Protein AF-A0A1M6XA17-F1 (afdb_monomer_lite)

Foldseek 3Di:
DDFDPVLVVVLVCLVVVLVVCCVVPVDPVSNVVSVVVSVVSVVVSVVCVVVVDPPPPVPPDDPVPDPPPPDPPPDD

pLDDT: mean 80.91, std 15.52, range [43.62, 97.06]

Organism: NCBI:txid1005926

Secondary structure (DSSP, 8-state):
----HHHHHHHHHHHHHHHHHHHHH--HHHHHHHHHHHHHHHHHHHHHHHS--------SS-GGG------S----

Structure (mmCIF, N/CA/C/O backbone):
data_AF-A0A1M6XA17-F1
#
_entry.id   AF-A0A1M6XA17-F1
#
loop_
_atom_site.group_PDB
_atom_site.id
_atom_site.type_symbol
_atom_site.label_atom_id
_atom_site.label_alt_id
_atom_site.label_comp_id
_atom_site.label_asym_id
_atom_site.label_entity_id
_atom_site.label_seq_id
_atom_site.pdbx_PDB_ins_code
_atom_site.Cartn_x
_atom_site.Cartn_y
_atom_site.Cartn_z
_atom_site.occupancy
_atom_site.B_iso_or_equiv
_atom_site.auth_seq_id
_atom_site.auth_comp_id
_atom_site.auth_asym_id
_atom_site.auth_atom_id
_atom_site.pdbx_PDB_model_num
ATOM 1 N N . MET A 1 1 ? -11.385 9.782 8.192 1.00 57.59 1 MET A N 1
ATOM 2 C CA . MET A 1 1 ? -10.669 9.773 6.898 1.00 57.59 1 MET A CA 1
ATOM 3 C C . MET A 1 1 ? -9.275 9.220 7.160 1.00 57.59 1 MET A C 1
ATOM 5 O O . MET A 1 1 ? -8.383 9.980 7.491 1.00 57.59 1 MET A O 1
ATOM 9 N N . GLY A 1 2 ? -9.106 7.902 7.163 1.00 68.69 2 GLY A N 1
ATOM 10 C CA . GLY A 1 2 ? -7.824 7.291 7.516 1.00 68.69 2 GLY A CA 1
ATOM 11 C C . GLY A 1 2 ? -7.926 5.777 7.468 1.00 68.69 2 GLY A C 1
ATOM 12 O O . GLY A 1 2 ? -8.981 5.224 7.784 1.00 68.69 2 GLY A O 1
ATOM 13 N N . LEU A 1 3 ? -6.863 5.122 7.010 1.00 79.81 3 LEU A N 1
ATOM 14 C CA . LEU A 1 3 ? -6.755 3.671 7.086 1.00 79.81 3 LEU A CA 1
ATOM 15 C C . LEU A 1 3 ? -6.464 3.278 8.550 1.00 79.81 3 LEU A C 1
ATOM 17 O O . LEU A 1 3 ? -5.731 3.996 9.231 1.00 79.81 3 LEU A O 1
ATOM 21 N N . PRO A 1 4 ? -6.994 2.144 9.041 1.00 87.12 4 PRO A N 1
ATOM 22 C CA . PRO A 1 4 ? -6.516 1.491 10.254 1.00 87.12 4 PRO A CA 1
ATOM 23 C C . PRO A 1 4 ? -4.992 1.356 10.230 1.00 87.12 4 PRO A C 1
ATOM 25 O O . PRO A 1 4 ? -4.413 1.155 9.162 1.00 87.12 4 PRO A O 1
ATOM 28 N N . ILE A 1 5 ? -4.348 1.413 11.396 1.00 89.00 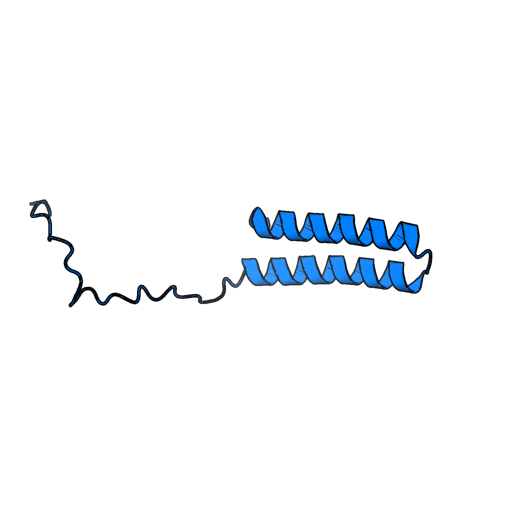5 ILE A N 1
ATOM 29 C CA . ILE A 1 5 ? -2.882 1.483 11.502 1.00 89.00 5 ILE A CA 1
ATOM 30 C C . ILE A 1 5 ? -2.164 0.328 10.780 1.00 89.00 5 ILE A C 1
ATOM 32 O O . ILE A 1 5 ? -1.120 0.531 10.168 1.00 89.00 5 ILE A O 1
ATOM 36 N N . SER A 1 6 ? -2.773 -0.860 10.759 1.00 90.25 6 SER A N 1
ATOM 37 C CA . SER A 1 6 ? -2.285 -2.031 10.025 1.00 90.25 6 SER A CA 1
ATOM 38 C C . SER A 1 6 ? -2.347 -1.855 8.505 1.00 90.25 6 SER A C 1
ATOM 40 O O . SER A 1 6 ? -1.377 -2.134 7.807 1.00 90.25 6 SER A O 1
ATOM 42 N N . LEU A 1 7 ? -3.470 -1.359 7.980 1.00 90.75 7 LEU A N 1
ATOM 43 C CA . LEU A 1 7 ? -3.647 -1.107 6.548 1.00 90.75 7 LEU A CA 1
ATOM 44 C C . LEU A 1 7 ? -2.787 0.071 6.076 1.00 90.75 7 LEU A C 1
ATOM 46 O O . LEU A 1 7 ? -2.271 0.053 4.962 1.00 90.75 7 LEU A O 1
ATOM 50 N N . PHE A 1 8 ? -2.586 1.070 6.934 1.00 92.00 8 PHE A N 1
ATOM 51 C CA . PHE A 1 8 ? -1.633 2.145 6.684 1.00 92.00 8 PHE A CA 1
ATOM 52 C C . PHE A 1 8 ? -0.198 1.611 6.582 1.00 92.00 8 PHE A C 1
ATOM 54 O O . PHE A 1 8 ? 0.497 1.921 5.617 1.00 92.00 8 PHE A O 1
ATOM 61 N N . ALA A 1 9 ? 0.227 0.759 7.520 1.00 94.19 9 ALA A N 1
ATOM 62 C CA . ALA A 1 9 ? 1.546 0.134 7.467 1.00 94.19 9 ALA A CA 1
ATOM 63 C C . ALA A 1 9 ? 1.732 -0.695 6.184 1.00 94.19 9 ALA A C 1
ATOM 65 O O . ALA A 1 9 ? 2.770 -0.586 5.535 1.00 94.19 9 ALA A O 1
ATOM 66 N N . LEU A 1 10 ? 0.708 -1.449 5.765 1.00 94.12 10 LEU A N 1
ATOM 67 C CA . LEU A 1 10 ? 0.733 -2.200 4.506 1.00 94.12 10 LEU A CA 1
ATOM 68 C C . LEU A 1 10 ? 0.943 -1.281 3.290 1.00 94.12 10 LEU A C 1
ATOM 70 O O . LEU A 1 10 ? 1.770 -1.583 2.430 1.00 94.12 10 LEU A O 1
ATOM 74 N N . GLN A 1 11 ? 0.246 -0.140 3.242 1.00 95.38 11 GLN A N 1
ATOM 75 C CA . GLN A 1 11 ? 0.437 0.851 2.181 1.00 95.38 11 GLN A CA 1
ATOM 76 C C . GLN A 1 11 ? 1.864 1.420 2.190 1.00 95.38 11 GLN A C 1
ATOM 78 O O . GLN A 1 11 ? 2.481 1.532 1.134 1.00 95.38 11 GLN A O 1
ATOM 83 N N . MET A 1 12 ? 2.412 1.746 3.363 1.00 96.62 12 MET A N 1
ATOM 84 C CA . MET A 1 12 ? 3.776 2.277 3.482 1.00 96.62 12 MET A CA 1
ATOM 85 C C . MET A 1 12 ? 4.832 1.266 3.024 1.00 96.62 12 MET A C 1
ATOM 87 O O . MET A 1 12 ? 5.758 1.633 2.302 1.00 96.62 12 MET A O 1
ATOM 91 N N . VAL A 1 13 ? 4.670 -0.012 3.378 1.00 97.06 13 VAL A N 1
ATOM 92 C CA . VAL A 1 13 ? 5.562 -1.091 2.923 1.00 97.06 13 VAL A CA 1
ATOM 93 C C . VAL A 1 13 ? 5.486 -1.261 1.405 1.00 97.06 13 VAL A C 1
ATOM 95 O O . VAL A 1 13 ? 6.528 -1.384 0.766 1.00 97.06 13 VAL A O 1
ATOM 98 N N . SER A 1 14 ? 4.286 -1.205 0.816 1.00 96.50 14 SER A N 1
ATOM 99 C CA . SER A 1 14 ? 4.115 -1.229 -0.643 1.00 96.50 14 SER A CA 1
ATOM 100 C C . SER A 1 14 ? 4.865 -0.080 -1.318 1.00 96.50 14 SER A C 1
ATOM 102 O O . SER A 1 14 ? 5.612 -0.322 -2.263 1.00 96.50 14 SER A O 1
ATOM 104 N N . VAL A 1 15 ? 4.731 1.151 -0.809 1.00 96.38 15 VAL A N 1
ATOM 105 C CA . VAL A 1 15 ? 5.410 2.334 -1.365 1.00 96.38 15 VAL A CA 1
ATOM 106 C C . VAL A 1 15 ? 6.929 2.171 -1.300 1.00 96.38 15 VAL A C 1
ATOM 108 O O . VAL A 1 15 ? 7.605 2.305 -2.321 1.00 96.38 15 VAL A O 1
ATOM 111 N N . ILE A 1 16 ? 7.468 1.821 -0.130 1.00 97.06 16 ILE A N 1
ATOM 112 C CA . ILE A 1 16 ? 8.916 1.647 0.064 1.00 97.06 16 ILE A CA 1
ATOM 113 C C . ILE A 1 16 ? 9.452 0.505 -0.811 1.00 97.06 16 ILE A C 1
ATOM 115 O O . ILE A 1 16 ? 10.466 0.672 -1.487 1.00 97.06 16 ILE A O 1
ATOM 119 N N . GLY A 1 17 ? 8.752 -0.631 -0.859 1.00 96.06 17 GLY A N 1
ATOM 120 C CA . GLY A 1 17 ? 9.120 -1.764 -1.709 1.00 96.06 17 GLY A CA 1
ATOM 121 C C . GLY A 1 17 ? 9.087 -1.412 -3.196 1.00 96.06 17 GLY A C 1
ATOM 122 O O . GLY A 1 17 ? 10.015 -1.738 -3.930 1.00 96.06 17 GLY A O 1
ATOM 123 N N . SER A 1 18 ? 8.067 -0.681 -3.647 1.00 95.06 18 SER A N 1
ATOM 124 C CA . SER A 1 18 ? 8.004 -0.219 -5.035 1.00 95.06 18 SER A CA 1
ATOM 125 C C . SER A 1 18 ? 9.127 0.757 -5.383 1.00 95.06 18 SER A C 1
ATOM 127 O O . SER A 1 18 ? 9.694 0.657 -6.468 1.00 95.06 18 SER A O 1
ATOM 129 N N . LEU A 1 19 ? 9.518 1.636 -4.457 1.00 93.75 19 LEU A N 1
ATOM 130 C CA . LEU A 1 19 ? 10.665 2.520 -4.650 1.00 93.75 19 LEU A CA 1
ATOM 131 C C . LEU A 1 19 ? 11.964 1.717 -4.808 1.00 93.75 19 LEU A C 1
ATOM 133 O O . LEU A 1 19 ? 12.738 2.000 -5.720 1.00 93.75 19 LEU A O 1
ATOM 137 N N . LEU A 1 20 ? 12.157 0.677 -3.988 1.00 94.88 20 LEU A N 1
ATOM 138 C CA . LEU A 1 20 ? 13.295 -0.241 -4.091 1.00 94.88 20 LEU A CA 1
ATOM 139 C C . LEU A 1 20 ? 13.356 -0.920 -5.471 1.00 94.88 20 LEU A C 1
ATOM 141 O O . LEU A 1 20 ? 14.416 -0.994 -6.084 1.00 94.88 20 LEU A O 1
ATOM 145 N N . VAL A 1 21 ? 12.221 -1.381 -5.999 1.00 94.06 21 VAL A N 1
ATOM 146 C CA . VAL A 1 21 ? 12.175 -2.008 -7.332 1.00 94.06 21 VAL A CA 1
ATOM 147 C C . VAL A 1 21 ? 12.487 -0.998 -8.438 1.00 94.06 21 VAL A C 1
ATOM 149 O O . VAL A 1 21 ? 13.232 -1.315 -9.366 1.00 94.06 21 VAL A O 1
ATOM 152 N N . ILE A 1 22 ? 11.959 0.225 -8.338 1.00 93.19 22 ILE A N 1
ATOM 153 C CA . ILE A 1 22 ? 12.193 1.289 -9.325 1.00 93.19 22 ILE A CA 1
ATOM 154 C C . ILE A 1 22 ? 13.687 1.600 -9.453 1.00 93.19 22 ILE A C 1
ATOM 156 O O . ILE A 1 22 ? 14.192 1.666 -10.576 1.00 93.19 22 ILE A O 1
ATOM 160 N N . ILE A 1 23 ? 14.395 1.737 -8.326 1.00 93.38 23 ILE A N 1
ATOM 161 C CA . ILE A 1 23 ? 15.824 2.082 -8.334 1.00 93.38 23 ILE A CA 1
ATOM 162 C C . ILE A 1 23 ? 16.725 0.956 -8.857 1.00 93.38 23 ILE A C 1
ATOM 164 O O . ILE A 1 23 ? 17.816 1.251 -9.322 1.00 93.38 23 ILE A O 1
ATOM 168 N N . PHE A 1 24 ? 16.304 -0.313 -8.802 1.00 91.25 24 PHE A N 1
ATOM 169 C CA . PHE A 1 24 ? 17.097 -1.432 -9.334 1.00 91.25 24 PHE A CA 1
ATOM 170 C C . PHE A 1 24 ? 16.734 -1.814 -10.773 1.00 91.25 24 PHE A C 1
ATOM 172 O O . PHE A 1 24 ? 17.567 -2.368 -11.485 1.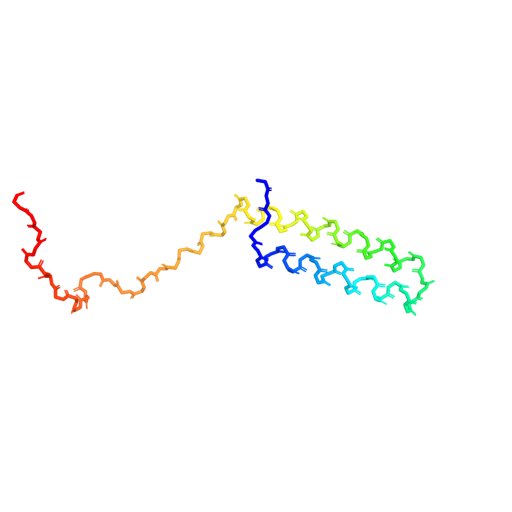00 91.25 24 PHE A O 1
ATOM 179 N N . SER A 1 25 ? 15.504 -1.542 -11.215 1.00 87.75 25 SER A N 1
ATOM 180 C CA . SER A 1 25 ? 15.019 -1.998 -12.521 1.00 87.75 25 SER A CA 1
ATOM 181 C C . SER A 1 25 ? 15.228 -0.990 -13.658 1.00 87.75 25 SER A C 1
ATOM 183 O O . SER A 1 25 ? 15.371 -1.423 -14.797 1.00 87.75 25 SER A O 1
ATOM 185 N N . PHE A 1 26 ? 15.210 0.325 -13.392 1.00 78.00 26 PHE A N 1
ATOM 186 C CA . PHE A 1 26 ? 15.377 1.409 -14.386 1.00 78.00 26 PHE A CA 1
ATOM 187 C C . PHE A 1 26 ? 14.527 1.309 -15.678 1.00 78.00 26 PHE A C 1
ATOM 189 O O . PHE A 1 26 ? 14.840 1.937 -16.686 1.00 78.00 26 PHE A O 1
ATOM 196 N N . HIS A 1 27 ? 13.413 0.572 -15.668 1.00 89.25 27 HIS A N 1
ATOM 197 C CA . HIS A 1 27 ? 12.520 0.445 -16.822 1.00 89.25 27 HIS A CA 1
ATOM 198 C C . HIS A 1 27 ? 11.266 1.316 -16.655 1.00 89.25 27 HIS A C 1
ATOM 200 O O . HIS A 1 27 ? 10.502 1.130 -15.705 1.00 89.25 27 HIS A O 1
ATOM 206 N N . LEU A 1 28 ? 10.990 2.220 -17.606 1.00 89.44 28 LEU A N 1
ATOM 207 C CA . LEU A 1 28 ? 9.850 3.155 -17.533 1.00 89.44 28 LEU A CA 1
ATOM 208 C C . LEU A 1 28 ? 8.499 2.450 -17.331 1.00 89.44 28 LEU A C 1
ATOM 210 O O . LEU A 1 28 ? 7.673 2.911 -16.545 1.00 89.44 28 LEU A O 1
ATOM 214 N N . GLY A 1 29 ? 8.286 1.299 -17.976 1.00 92.69 29 GLY A N 1
ATOM 215 C CA . GLY A 1 29 ? 7.055 0.519 -17.798 1.00 92.69 29 GLY A CA 1
ATOM 216 C C . GLY A 1 29 ? 6.864 -0.007 -16.370 1.00 92.69 29 GLY A C 1
ATOM 217 O O . GLY A 1 29 ? 5.740 -0.045 -15.873 1.00 92.69 29 GLY A O 1
ATOM 218 N N . VAL A 1 30 ? 7.957 -0.351 -15.680 1.00 92.38 30 VAL A N 1
ATOM 219 C CA . VAL A 1 30 ? 7.918 -0.830 -14.288 1.00 92.38 30 VAL A CA 1
ATOM 220 C C . VAL A 1 30 ? 7.564 0.322 -13.350 1.00 92.38 30 VAL A C 1
ATOM 222 O O . VAL A 1 30 ? 6.749 0.147 -12.448 1.00 92.38 30 VAL A O 1
ATOM 225 N N . ILE A 1 31 ? 8.096 1.519 -13.614 1.00 93.25 31 ILE A N 1
ATOM 226 C CA . ILE A 1 31 ? 7.787 2.736 -12.852 1.00 93.25 31 ILE A CA 1
ATOM 227 C C . ILE A 1 31 ? 6.292 3.053 -12.934 1.00 93.25 31 ILE A C 1
ATOM 229 O O . ILE A 1 31 ? 5.627 3.171 -11.905 1.00 93.25 31 ILE A O 1
ATOM 233 N N . VAL A 1 32 ? 5.744 3.140 -14.149 1.00 94.81 32 VAL A N 1
ATOM 234 C CA . VAL A 1 32 ? 4.320 3.450 -14.355 1.00 94.81 32 VAL A CA 1
ATOM 235 C C . VAL A 1 32 ? 3.428 2.377 -13.724 1.00 94.81 32 VAL A C 1
ATOM 237 O O . VAL A 1 32 ? 2.470 2.709 -13.024 1.00 94.81 32 VAL A O 1
ATOM 240 N N . GLY A 1 33 ? 3.765 1.097 -13.909 1.00 95.31 33 GLY A N 1
ATOM 241 C CA . GLY A 1 33 ? 3.019 -0.015 -13.320 1.00 95.31 33 GLY A CA 1
ATOM 242 C C . GLY A 1 33 ? 2.997 0.022 -11.789 1.00 95.31 33 GLY A C 1
ATOM 243 O O . GLY A 1 33 ? 1.935 -0.128 -11.187 1.00 95.31 33 GLY A O 1
ATOM 244 N N . LEU A 1 34 ? 4.138 0.284 -11.150 1.00 95.00 34 LEU A N 1
ATOM 245 C CA . LEU A 1 34 ? 4.250 0.352 -9.689 1.00 95.00 34 LEU A CA 1
ATOM 246 C C . LEU A 1 34 ? 3.544 1.571 -9.080 1.00 95.00 34 LEU A C 1
ATOM 248 O O . LEU A 1 34 ? 2.980 1.470 -7.985 1.00 95.00 34 LEU A O 1
ATOM 252 N N . LEU A 1 35 ? 3.538 2.707 -9.783 1.00 94.00 35 LEU A N 1
ATOM 253 C CA . LEU A 1 35 ? 2.775 3.888 -9.374 1.00 94.00 35 LEU A CA 1
ATOM 254 C C . LEU A 1 35 ? 1.266 3.621 -9.439 1.00 94.00 35 LEU A C 1
ATOM 256 O O . LEU A 1 35 ? 0.553 3.874 -8.464 1.00 94.00 35 LEU A O 1
ATOM 260 N N . LEU A 1 36 ? 0.789 3.045 -10.549 1.00 96.88 36 LEU A N 1
ATOM 261 C CA . LEU A 1 36 ? -0.611 2.638 -10.694 1.00 96.88 36 LEU A CA 1
ATOM 262 C C . LEU A 1 36 ? -1.004 1.604 -9.636 1.00 96.88 36 LEU A C 1
ATOM 264 O O . LEU A 1 36 ? -2.063 1.730 -9.022 1.00 96.88 36 LEU A O 1
ATOM 268 N N . PHE A 1 37 ? -0.140 0.622 -9.375 1.00 96.50 37 PHE A N 1
ATOM 269 C CA . PHE A 1 37 ? -0.362 -0.389 -8.347 1.00 96.50 37 PHE A CA 1
ATOM 270 C C . PHE A 1 37 ? -0.549 0.235 -6.959 1.00 96.50 37 PHE A C 1
ATOM 272 O O . PHE A 1 37 ? -1.526 -0.080 -6.284 1.00 96.50 37 PHE A O 1
ATOM 279 N N . ASN A 1 38 ? 0.317 1.167 -6.547 1.00 96.50 38 ASN A N 1
ATOM 280 C CA . ASN A 1 38 ? 0.178 1.829 -5.245 1.00 96.50 38 ASN A CA 1
ATOM 281 C C . ASN A 1 38 ? -1.106 2.661 -5.132 1.00 96.50 38 ASN A C 1
ATOM 283 O O . ASN A 1 38 ? -1.732 2.665 -4.068 1.0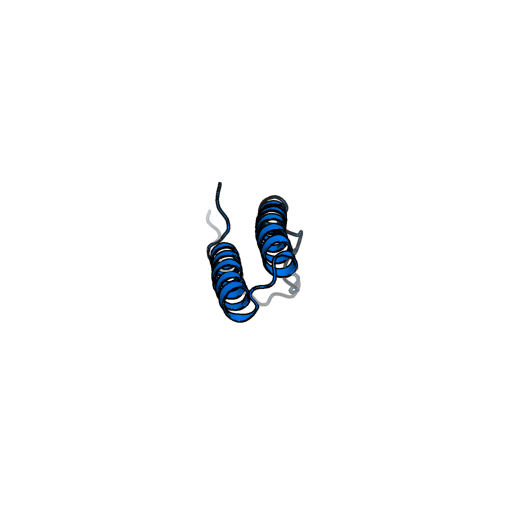0 96.50 38 ASN A O 1
ATOM 287 N N . ALA A 1 39 ? -1.514 3.341 -6.208 1.00 95.19 39 ALA A N 1
ATOM 288 C CA . ALA A 1 39 ? -2.760 4.106 -6.241 1.00 95.19 39 ALA A CA 1
ATOM 289 C C . ALA A 1 39 ? -3.995 3.192 -6.148 1.00 95.19 39 ALA A C 1
ATOM 291 O O . ALA A 1 39 ? -4.914 3.456 -5.366 1.00 95.19 39 ALA A O 1
ATOM 292 N N . LEU A 1 40 ? -3.997 2.089 -6.904 1.00 96.31 40 LEU A N 1
ATOM 293 C CA . LEU A 1 40 ? -5.056 1.080 -6.863 1.00 96.31 40 LEU A CA 1
ATOM 294 C C . LEU A 1 40 ? -5.137 0.405 -5.495 1.00 96.31 40 LEU A C 1
ATOM 296 O O . LEU A 1 40 ? -6.237 0.258 -4.962 1.00 96.31 40 LEU A O 1
ATOM 300 N N . LEU A 1 41 ? -3.994 0.048 -4.905 1.00 95.00 41 LEU A N 1
ATOM 301 C CA . LEU A 1 41 ? -3.919 -0.547 -3.575 1.00 95.00 41 LEU A CA 1
ATOM 302 C C . LEU A 1 41 ? -4.527 0.393 -2.529 1.00 95.00 41 LEU A C 1
ATOM 304 O O . LEU A 1 41 ? -5.425 -0.013 -1.791 1.00 95.00 41 LEU A O 1
ATOM 308 N N . TYR A 1 42 ? -4.137 1.670 -2.528 1.00 93.31 42 TYR A N 1
ATOM 309 C CA . TYR A 1 42 ? -4.707 2.662 -1.617 1.00 93.31 42 TYR A CA 1
ATOM 310 C C . TYR A 1 42 ? -6.229 2.793 -1.785 1.00 93.31 42 TYR A C 1
ATOM 312 O O . TYR A 1 42 ? -6.976 2.793 -0.800 1.00 93.31 42 TYR A O 1
ATOM 320 N N . GLY A 1 43 ? -6.709 2.849 -3.032 1.00 92.25 43 GLY A N 1
ATOM 321 C CA . GLY A 1 43 ? -8.138 2.901 -3.344 1.00 92.25 43 GLY A CA 1
ATOM 322 C C . GLY A 1 43 ? -8.903 1.662 -2.863 1.00 92.25 43 GLY A C 1
ATOM 323 O O . GLY A 1 43 ? -9.975 1.788 -2.257 1.00 92.25 43 GLY A O 1
ATOM 324 N N . ALA A 1 44 ? -8.342 0.470 -3.078 1.00 91.31 44 ALA A N 1
ATOM 325 C CA . ALA A 1 44 ? -8.918 -0.804 -2.656 1.00 91.31 44 ALA A CA 1
ATOM 326 C C . ALA A 1 44 ? -8.989 -0.918 -1.127 1.00 91.31 44 ALA A C 1
ATOM 328 O O . ALA A 1 44 ? -10.060 -1.201 -0.582 1.00 91.31 44 ALA A O 1
ATOM 329 N N . LEU A 1 45 ? -7.895 -0.602 -0.425 1.00 89.81 45 LEU A N 1
ATOM 330 C CA . LEU A 1 45 ? -7.851 -0.572 1.039 1.00 89.81 45 LEU A CA 1
ATOM 331 C C . LEU A 1 45 ? -8.855 0.445 1.594 1.00 89.81 45 LEU A C 1
ATOM 333 O O . LEU A 1 45 ? -9.597 0.142 2.529 1.00 89.81 45 LEU A O 1
ATOM 337 N N . GLY A 1 46 ? -8.956 1.628 0.984 1.00 89.50 46 GLY A N 1
ATOM 338 C CA . GLY A 1 46 ? -9.952 2.631 1.359 1.00 89.50 46 GLY A CA 1
ATOM 339 C C . GLY A 1 46 ? -11.394 2.135 1.196 1.00 89.50 46 GLY A C 1
ATOM 340 O O . GLY A 1 46 ? -12.254 2.435 2.030 1.00 89.50 46 GLY A O 1
ATOM 341 N N . ARG A 1 47 ? -11.677 1.343 0.154 1.00 86.75 47 ARG A N 1
ATOM 342 C CA . ARG A 1 47 ? -12.988 0.704 -0.052 1.00 86.75 47 ARG A CA 1
ATOM 343 C C . ARG A 1 47 ? -13.259 -0.375 1.002 1.00 86.75 47 ARG A C 1
ATOM 345 O O . ARG A 1 47 ? -14.378 -0.425 1.512 1.00 86.75 47 ARG A O 1
ATOM 352 N N . TRP A 1 48 ? -12.257 -1.184 1.350 1.00 84.12 48 TRP A N 1
ATOM 353 C CA . TRP A 1 48 ? -12.353 -2.228 2.381 1.00 84.12 48 TRP A CA 1
ATOM 354 C C . TRP A 1 48 ? -12.613 -1.666 3.777 1.00 84.12 48 TRP A C 1
ATOM 356 O O . TRP A 1 48 ? -13.417 -2.218 4.519 1.00 84.12 48 TRP A O 1
ATOM 366 N N . VAL A 1 49 ? -12.011 -0.528 4.124 1.00 83.69 49 VAL A N 1
ATOM 367 C CA . VAL A 1 49 ? -12.285 0.144 5.406 1.00 83.69 49 VAL A CA 1
ATOM 368 C C . VAL A 1 49 ? -13.720 0.671 5.469 1.00 83.69 49 VAL A C 1
ATOM 370 O O . VAL A 1 49 ? -14.356 0.615 6.516 1.00 83.69 49 VAL A O 1
ATOM 373 N N . LYS A 1 50 ? -14.249 1.174 4.346 1.00 79.62 50 LYS A N 1
ATOM 374 C CA . LYS A 1 50 ? -15.619 1.712 4.263 1.00 79.62 50 LYS A CA 1
ATOM 375 C C . LYS A 1 50 ? -16.693 0.624 4.249 1.00 79.62 50 LYS A C 1
ATOM 377 O O . LYS A 1 50 ? -17.811 0.872 4.689 1.00 79.62 50 LYS A O 1
ATOM 382 N N . LYS A 1 51 ? -16.373 -0.556 3.719 1.00 75.94 51 LYS A N 1
ATOM 383 C CA . LYS A 1 51 ? -17.223 -1.748 3.760 1.00 75.94 51 LYS A CA 1
ATOM 384 C C . LYS A 1 51 ? -16.497 -2.828 4.555 1.00 75.94 51 LYS A C 1
ATOM 386 O O . LYS A 1 51 ? -15.962 -3.744 3.927 1.00 75.94 51 LYS A O 1
ATOM 391 N N . PRO A 1 52 ? -16.453 -2.724 5.900 1.00 67.38 52 PRO A N 1
ATOM 392 C CA . PRO A 1 52 ? -15.924 -3.807 6.707 1.00 67.38 52 PRO A CA 1
ATOM 393 C C . PRO A 1 52 ? -16.670 -5.066 6.284 1.00 67.38 52 PRO A C 1
ATOM 395 O O . PRO A 1 52 ? -17.905 -5.088 6.268 1.00 67.38 52 PRO A O 1
ATOM 398 N N . PHE A 1 53 ? -15.920 -6.072 5.834 1.00 65.31 53 PHE A N 1
ATOM 399 C CA . PHE A 1 53 ? -16.486 -7.370 5.510 1.00 65.31 53 PHE A CA 1
ATOM 400 C C . PHE A 1 53 ? -17.427 -7.768 6.654 1.00 65.31 53 PHE A C 1
ATOM 402 O O . PHE A 1 53 ? -17.070 -7.551 7.818 1.00 65.31 53 PHE A O 1
ATOM 409 N N . PRO A 1 54 ? -18.603 -8.356 6.378 1.00 61.22 54 PRO A N 1
ATOM 410 C CA . PRO A 1 54 ? -19.418 -8.980 7.405 1.00 61.22 54 PRO A CA 1
ATOM 411 C C . PRO A 1 54 ? -18.715 -10.259 7.878 1.00 61.22 54 PRO A C 1
ATOM 413 O O . PRO A 1 54 ? -19.259 -11.355 7.801 1.00 61.22 54 PRO A O 1
ATOM 416 N N . ILE A 1 55 ? -17.490 -10.135 8.392 1.00 58.59 55 ILE A N 1
ATOM 417 C CA . ILE A 1 55 ? -16.883 -11.121 9.266 1.00 58.59 55 ILE A CA 1
ATOM 418 C C . ILE A 1 55 ? -17.641 -10.950 10.576 1.00 58.59 55 ILE A C 1
ATOM 420 O O . ILE A 1 55 ? -17.170 -10.347 11.541 1.00 58.59 55 ILE A O 1
ATOM 424 N N . LYS A 1 56 ? -18.878 -11.458 10.600 1.00 56.75 56 LYS A N 1
ATOM 425 C CA . LYS A 1 56 ? -19.449 -11.927 11.848 1.00 56.75 56 LYS A CA 1
ATOM 426 C C . LYS A 1 56 ? -18.465 -12.993 12.295 1.00 56.75 56 LYS A C 1
ATOM 428 O O . LYS A 1 56 ? -18.504 -14.115 11.800 1.00 56.75 56 LYS A O 1
ATOM 433 N N . VAL A 1 57 ? -17.557 -12.623 13.197 1.00 59.53 57 VAL A N 1
ATOM 434 C CA . VAL A 1 57 ? -16.930 -13.578 14.104 1.00 59.53 57 VAL A CA 1
ATOM 435 C C . VAL A 1 57 ? -18.109 -14.166 14.856 1.00 59.53 57 VAL A C 1
ATOM 437 O O . VAL A 1 57 ? -18.565 -13.628 15.865 1.00 59.53 57 VAL A O 1
ATOM 440 N N . GLN A 1 58 ? -18.720 -15.183 14.256 1.00 58.00 58 GLN A N 1
ATOM 441 C CA . GLN A 1 58 ? -19.794 -15.931 14.852 1.00 58.00 58 GLN A CA 1
ATOM 442 C C . GLN A 1 58 ? -19.118 -16.526 16.074 1.00 58.00 58 GLN A C 1
ATOM 444 O O . GLN A 1 58 ? -18.250 -17.385 15.954 1.00 58.00 58 GLN A O 1
ATOM 449 N N . ARG A 1 59 ? -19.398 -15.950 17.248 1.00 59.56 59 ARG A N 1
ATOM 450 C CA . ARG A 1 59 ? -19.058 -16.558 18.527 1.00 59.56 59 ARG A CA 1
ATOM 451 C C . ARG A 1 59 ? -19.698 -17.939 18.446 1.00 59.56 59 ARG A C 1
ATOM 453 O O . ARG A 1 59 ? -20.900 -18.066 18.639 1.00 59.56 59 ARG A O 1
ATOM 460 N N . THR A 1 60 ? -18.914 -18.949 18.091 1.00 61.25 60 THR A N 1
ATOM 461 C CA . THR A 1 60 ? -19.338 -20.334 17.847 1.00 61.25 60 THR A CA 1
ATOM 462 C C . THR A 1 60 ? -19.801 -21.0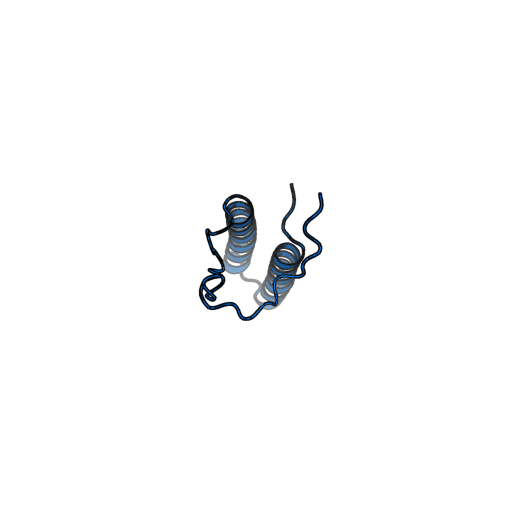34 19.123 1.00 61.25 60 THR A C 1
ATOM 464 O O . THR A 1 60 ? -20.015 -22.238 19.120 1.00 61.25 60 THR A O 1
ATOM 467 N N . PHE A 1 61 ? -20.003 -20.287 20.212 1.00 61.41 61 PHE A N 1
ATOM 468 C CA . PHE A 1 61 ? -20.606 -20.784 21.431 1.00 61.41 61 PHE A CA 1
ATOM 469 C C . PHE A 1 61 ? -22.023 -20.228 21.591 1.00 61.41 61 PHE A C 1
ATOM 471 O O . PHE A 1 61 ? -22.185 -19.067 21.986 1.00 61.41 61 PHE A O 1
ATOM 478 N N . PRO A 1 62 ? -23.054 -21.044 21.304 1.00 66.75 62 PRO A N 1
ATOM 479 C CA . PRO A 1 62 ? -24.415 -20.732 21.697 1.00 66.75 62 PRO A CA 1
ATOM 480 C C . PRO A 1 62 ? -24.463 -20.506 23.212 1.00 66.75 62 PRO A C 1
ATOM 482 O O . PRO A 1 62 ? -23.940 -21.306 23.989 1.00 66.75 62 PRO A O 1
ATOM 485 N N . GLN A 1 63 ? -25.121 -19.426 23.641 1.00 62.41 63 GLN A N 1
ATOM 486 C CA . GLN A 1 63 ? -25.339 -19.125 25.064 1.00 62.41 63 GLN A CA 1
ATOM 487 C C . GLN A 1 63 ? -26.048 -20.281 25.791 1.00 62.41 63 GLN A C 1
ATOM 489 O O . GLN A 1 63 ? -25.793 -20.492 26.969 1.00 62.41 63 GLN A O 1
ATOM 494 N N . ALA A 1 64 ? -26.845 -21.079 25.070 1.00 67.75 64 ALA A N 1
ATOM 495 C CA . ALA A 1 64 ? -27.522 -22.268 25.587 1.00 67.75 64 ALA A CA 1
ATOM 496 C C . ALA A 1 64 ? -26.575 -23.350 26.155 1.00 67.75 64 ALA A C 1
ATOM 498 O O . ALA A 1 64 ? -27.017 -24.172 26.946 1.00 67.75 64 ALA A O 1
ATOM 499 N N . ILE A 1 65 ? -25.287 -23.358 25.776 1.00 66.69 65 ILE A N 1
ATOM 500 C CA . ILE A 1 65 ? -24.277 -24.343 26.230 1.00 66.69 65 ILE A CA 1
ATOM 501 C C . ILE A 1 65 ? -23.113 -23.635 26.961 1.00 66.69 65 ILE A C 1
ATOM 503 O O . ILE A 1 65 ? -22.102 -24.232 27.328 1.00 66.69 65 ILE A O 1
ATOM 507 N N . SER A 1 66 ? -23.213 -22.323 27.185 1.00 71.81 66 SER A N 1
ATOM 508 C CA . SER A 1 66 ? -22.154 -21.558 27.840 1.00 71.81 66 SER A CA 1
ATOM 509 C C . SER A 1 66 ? -22.186 -21.781 29.357 1.00 71.81 66 SER A C 1
ATOM 511 O O . SER A 1 66 ? -23.019 -21.206 30.046 1.00 71.81 66 SER A O 1
ATOM 513 N N . ASN A 1 67 ? -21.207 -22.511 29.906 1.00 66.12 67 ASN A N 1
ATOM 514 C CA . ASN A 1 67 ? -20.996 -22.707 31.356 1.00 66.12 67 ASN A CA 1
ATOM 515 C C . ASN A 1 67 ? -20.468 -21.447 32.090 1.00 66.12 67 ASN A C 1
ATOM 517 O O . ASN A 1 67 ? -19.703 -21.517 33.055 1.00 66.12 67 ASN A O 1
ATOM 521 N N . LYS A 1 68 ? -20.804 -20.249 31.607 1.00 68.38 68 LYS A N 1
ATOM 522 C CA . LYS A 1 68 ? -20.482 -19.013 32.324 1.00 68.38 68 LYS A CA 1
ATOM 523 C C . LYS A 1 68 ? -21.481 -18.911 33.468 1.00 68.38 68 LYS A C 1
ATOM 525 O O . LYS A 1 68 ? -22.666 -18.740 33.211 1.00 68.38 68 LYS A O 1
ATOM 530 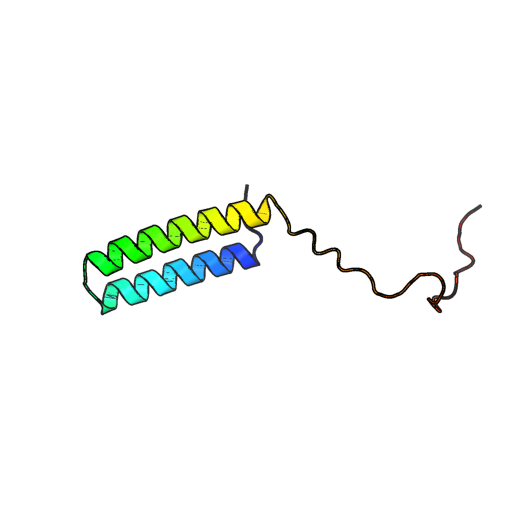N N . ARG A 1 69 ? -21.010 -19.050 34.713 1.00 60.31 69 ARG A N 1
ATOM 531 C CA . ARG A 1 69 ? -21.856 -18.893 35.904 1.00 60.31 69 ARG A CA 1
ATOM 532 C C . ARG A 1 69 ? -22.595 -17.558 35.793 1.00 60.31 69 ARG A C 1
ATOM 534 O O . ARG A 1 69 ? -21.946 -16.515 35.711 1.00 60.31 69 ARG A O 1
ATOM 541 N N . GLN A 1 70 ? -23.924 -17.595 35.749 1.00 64.00 70 GLN A N 1
ATOM 542 C CA . GLN A 1 70 ? -24.738 -16.391 35.861 1.00 64.00 70 GLN A CA 1
ATOM 543 C C . GLN A 1 70 ? -24.463 -15.812 37.253 1.00 64.00 70 GLN A C 1
ATOM 545 O O . GLN A 1 70 ? -24.868 -16.379 38.263 1.00 64.00 70 GLN A O 1
ATOM 550 N N . SER A 1 71 ? -23.661 -14.748 37.311 1.00 62.66 71 SER A N 1
ATOM 551 C CA . SER A 1 71 ? -23.436 -14.010 38.551 1.00 62.66 71 SER A CA 1
ATOM 552 C C . SER A 1 71 ? -24.781 -13.422 38.995 1.00 62.66 71 SER A C 1
ATOM 55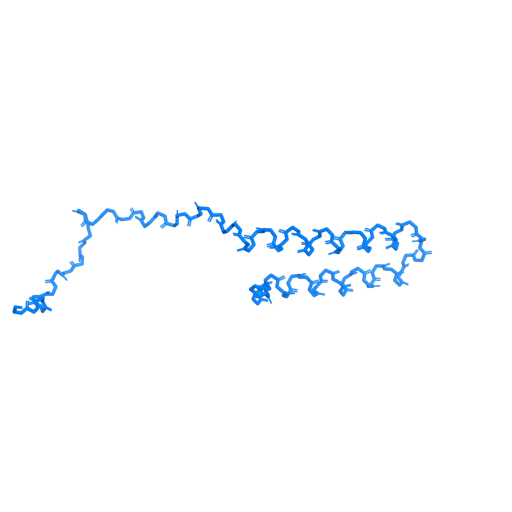4 O O . SER A 1 71 ? -25.413 -12.741 38.186 1.00 62.66 71 SER A O 1
ATOM 556 N N . PRO A 1 72 ? -25.229 -13.639 40.245 1.00 58.41 72 PRO A N 1
ATOM 557 C CA . PRO A 1 72 ? -26.495 -13.106 40.755 1.00 58.41 72 PRO A CA 1
ATOM 558 C C . PRO A 1 72 ? -26.496 -11.576 40.937 1.00 58.41 72 PRO A C 1
ATOM 560 O O . PRO A 1 72 ? -27.454 -11.017 41.451 1.00 58.41 72 PRO A O 1
ATOM 563 N N . LEU A 1 73 ? -25.458 -10.869 40.483 1.00 60.91 73 LEU A N 1
ATOM 564 C CA . LEU A 1 73 ? -25.375 -9.407 40.514 1.00 60.91 73 LEU A CA 1
ATOM 565 C C . LEU A 1 73 ? -26.031 -8.751 39.289 1.00 60.91 73 LEU A C 1
ATOM 567 O O . LEU A 1 73 ? -25.489 -7.803 38.722 1.00 60.91 73 LEU A O 1
ATOM 571 N N . THR A 1 74 ? -27.203 -9.241 38.882 1.00 53.16 74 THR A N 1
ATOM 572 C CA . THR A 1 74 ? -28.097 -8.452 38.023 1.00 53.16 74 THR A CA 1
ATOM 573 C C . THR A 1 74 ? -29.090 -7.762 38.949 1.00 53.16 74 THR A C 1
ATOM 575 O O . THR A 1 74 ? -30.063 -8.355 39.389 1.00 53.16 74 THR A O 1
ATOM 578 N N . HIS A 1 75 ? -28.664 -6.562 39.333 1.00 48.75 75 HIS A N 1
ATOM 579 C CA . HIS A 1 75 ? -29.352 -5.402 39.894 1.00 48.75 75 HIS A CA 1
ATOM 580 C C . HIS A 1 75 ? -30.891 -5.451 40.041 1.00 48.75 75 HIS A C 1
ATOM 582 O O . HIS A 1 75 ? -31.587 -5.920 39.145 1.00 48.75 75 HIS A O 1
ATOM 588 N N . VAL A 1 76 ? -31.348 -4.885 41.170 1.00 43.62 76 VAL A N 1
ATOM 589 C CA . VAL A 1 76 ? -32.735 -4.593 41.597 1.00 43.62 76 VAL A CA 1
ATOM 590 C C . VAL A 1 76 ? -33.675 -4.094 40.507 1.00 43.62 76 VAL A C 1
ATOM 592 O O . VAL A 1 76 ? -33.198 -3.340 39.624 1.00 43.62 76 VAL A O 1
#

Radius of gyration: 22.66 Å; chains: 1; bounding box: 50×34×59 Å

Sequence (76 aa):
MGLPISLFALQMVSVIGSLLVIIFSFHLGVIVGLLLFNALLYGALGRWVKKPFPIKVQRTFPQAISNKRQSPLTHV